Protein AF-A0A972GCU0-F1 (afdb_monomer)

Structure (mmCIF, N/CA/C/O backbone):
data_AF-A0A972GCU0-F1
#
_entry.id   AF-A0A972GCU0-F1
#
loop_
_atom_site.group_PDB
_atom_site.id
_atom_site.type_symbol
_atom_site.label_atom_id
_atom_site.label_alt_id
_atom_site.label_comp_id
_atom_site.label_asym_id
_atom_site.label_entity_id
_atom_site.label_seq_id
_atom_site.pdbx_PDB_ins_code
_atom_site.Cartn_x
_atom_site.Cartn_y
_atom_site.Cartn_z
_atom_site.occupancy
_atom_site.B_iso_or_equiv
_atom_site.auth_seq_id
_atom_site.auth_comp_id
_atom_site.auth_asym_id
_atom_site.auth_atom_id
_atom_site.pdbx_PDB_model_num
ATOM 1 N N . MET A 1 1 ? 11.903 -38.054 -26.678 1.00 65.25 1 MET A N 1
ATOM 2 C CA . MET A 1 1 ? 12.086 -36.699 -26.097 1.00 65.25 1 MET A CA 1
ATOM 3 C C . MET A 1 1 ? 11.008 -35.625 -26.418 1.00 65.25 1 MET A C 1
ATOM 5 O O . MET A 1 1 ? 11.234 -34.494 -26.007 1.00 65.25 1 MET A O 1
ATOM 9 N N . PRO A 1 2 ? 9.830 -35.880 -27.039 1.00 73.69 2 PRO A N 1
ATOM 10 C CA . PRO A 1 2 ? 8.860 -34.802 -27.336 1.00 73.69 2 PRO A CA 1
ATOM 11 C C . PRO A 1 2 ? 8.024 -34.341 -26.123 1.00 73.69 2 PRO A C 1
ATOM 13 O O . PRO A 1 2 ? 7.676 -33.168 -26.025 1.00 73.69 2 PRO A O 1
ATOM 16 N N . LEU A 1 3 ? 7.776 -35.223 -25.147 1.00 73.25 3 LEU A N 1
ATOM 17 C CA . LEU A 1 3 ? 6.952 -34.922 -23.963 1.00 73.25 3 LEU A CA 1
ATOM 18 C C . LEU A 1 3 ? 7.526 -33.803 -23.074 1.00 73.25 3 LEU A C 1
ATOM 20 O O . LEU A 1 3 ? 6.777 -33.070 -22.437 1.00 73.25 3 LEU A O 1
ATOM 24 N N . ARG A 1 4 ? 8.854 -33.624 -23.065 1.00 76.12 4 ARG A N 1
ATOM 25 C CA . ARG A 1 4 ? 9.513 -32.590 -22.253 1.00 76.12 4 ARG A CA 1
ATOM 26 C C . ARG A 1 4 ? 9.386 -31.184 -22.859 1.00 76.12 4 ARG A C 1
ATOM 28 O O . ARG A 1 4 ? 9.458 -30.219 -22.110 1.00 76.12 4 ARG A O 1
ATOM 35 N N . ARG A 1 5 ? 9.175 -31.060 -24.179 1.00 76.50 5 ARG A N 1
ATOM 36 C CA . ARG A 1 5 ? 8.924 -29.765 -24.845 1.00 76.50 5 ARG A CA 1
ATOM 37 C C . ARG A 1 5 ? 7.488 -29.292 -24.639 1.00 76.50 5 ARG A C 1
ATOM 39 O O . ARG A 1 5 ? 7.299 -28.151 -24.241 1.00 76.50 5 ARG A O 1
ATOM 46 N N . ALA A 1 6 ? 6.508 -30.182 -24.799 1.00 73.25 6 ALA A N 1
ATOM 47 C CA . ALA A 1 6 ? 5.094 -29.841 -24.618 1.00 73.25 6 ALA A CA 1
ATOM 48 C C . ALA A 1 6 ? 4.783 -29.345 -23.191 1.00 73.25 6 ALA A C 1
ATOM 50 O O . ALA A 1 6 ? 4.062 -28.369 -23.013 1.00 73.25 6 ALA A O 1
ATOM 51 N N . ALA A 1 7 ? 5.389 -29.963 -22.170 1.00 69.88 7 ALA A N 1
ATOM 52 C CA . ALA A 1 7 ? 5.249 -29.508 -20.785 1.00 69.88 7 ALA A CA 1
ATOM 53 C C . ALA A 1 7 ? 5.891 -28.126 -20.535 1.00 69.88 7 ALA A C 1
ATOM 55 O O . ALA A 1 7 ? 5.396 -27.355 -19.716 1.00 69.88 7 ALA A O 1
ATOM 56 N N . MET A 1 8 ? 6.978 -27.800 -21.244 1.00 71.62 8 MET A N 1
ATOM 57 C CA . MET A 1 8 ? 7.678 -26.520 -21.100 1.00 71.62 8 MET A CA 1
ATOM 58 C C . MET A 1 8 ? 6.914 -25.378 -21.796 1.00 71.62 8 MET A C 1
ATOM 60 O O . MET A 1 8 ? 6.766 -24.301 -21.223 1.00 71.62 8 MET A O 1
ATOM 64 N N . GLU A 1 9 ? 6.347 -25.632 -22.980 1.00 68.44 9 GLU A N 1
ATOM 65 C CA . GLU A 1 9 ? 5.496 -24.669 -23.700 1.00 68.44 9 GLU A CA 1
ATOM 66 C C . GLU A 1 9 ? 4.180 -24.387 -22.960 1.00 68.44 9 GLU A C 1
ATOM 68 O O . GLU A 1 9 ? 3.784 -23.228 -22.830 1.00 68.44 9 GLU A O 1
ATOM 73 N N . ALA A 1 10 ? 3.544 -25.418 -22.392 1.00 67.62 10 ALA A N 1
ATOM 74 C CA . ALA A 1 10 ? 2.335 -25.254 -21.582 1.00 67.62 10 ALA A CA 1
ATOM 75 C C . ALA A 1 10 ? 2.585 -24.426 -20.307 1.00 67.62 10 ALA A C 1
ATOM 77 O O . ALA A 1 10 ? 1.752 -23.600 -19.924 1.00 67.62 10 ALA A O 1
ATOM 78 N N . GLY A 1 11 ? 3.751 -24.602 -19.673 1.00 69.69 11 GLY A N 1
ATOM 79 C CA . GLY A 1 11 ? 4.160 -23.807 -18.515 1.00 69.69 11 GLY A CA 1
ATOM 80 C C . GLY A 1 11 ? 4.321 -22.322 -18.847 1.00 69.69 11 GLY A C 1
ATOM 81 O O . GLY A 1 11 ? 3.803 -21.473 -18.122 1.00 69.69 11 GLY A O 1
ATOM 82 N N . HIS A 1 12 ? 4.970 -22.005 -19.972 1.00 66.81 12 HIS A N 1
ATOM 83 C CA . HIS A 1 12 ? 5.166 -20.621 -20.411 1.00 66.81 12 HIS A CA 1
ATOM 84 C C . HIS A 1 12 ? 3.864 -19.929 -20.822 1.00 66.81 12 HIS A C 1
ATOM 86 O O . HIS A 1 12 ? 3.648 -18.770 -20.456 1.00 66.81 12 HIS A O 1
ATOM 92 N N . ALA A 1 13 ? 2.972 -20.638 -21.518 1.00 67.31 13 ALA A N 1
ATOM 93 C CA . ALA A 1 13 ? 1.664 -20.107 -21.894 1.00 67.31 13 ALA A CA 1
ATOM 94 C C . ALA A 1 13 ? 0.840 -19.704 -20.658 1.00 67.31 13 ALA A C 1
ATOM 96 O O . ALA A 1 13 ? 0.314 -18.595 -20.605 1.00 67.31 13 ALA A O 1
ATOM 97 N N . SER A 1 14 ? 0.806 -20.553 -19.625 1.00 70.19 14 SER A N 1
ATOM 98 C CA . SER A 1 14 ? 0.081 -20.273 -18.377 1.00 70.19 14 SER A CA 1
ATOM 99 C C . SER A 1 14 ? 0.635 -19.051 -17.629 1.00 70.19 14 SER A C 1
ATOM 101 O O . SER A 1 14 ? -0.124 -18.180 -17.198 1.00 70.19 14 SER A O 1
ATOM 103 N N . THR A 1 15 ? 1.965 -18.922 -17.531 1.00 73.50 15 THR A N 1
ATOM 104 C CA . THR A 1 15 ? 2.591 -17.769 -16.859 1.00 73.50 15 THR A CA 1
ATOM 105 C C . THR A 1 15 ? 2.343 -16.444 -17.574 1.00 73.50 15 THR A C 1
ATOM 107 O O . THR A 1 15 ? 2.169 -15.425 -16.907 1.00 73.50 15 THR A O 1
ATOM 110 N N . ASN A 1 16 ? 2.296 -16.446 -18.908 1.00 78.50 16 ASN A N 1
ATOM 111 C CA . ASN A 1 16 ? 2.040 -15.234 -19.687 1.00 78.50 16 ASN A CA 1
ATOM 112 C C . ASN A 1 16 ? 0.593 -14.764 -19.516 1.00 78.50 16 ASN A C 1
ATOM 114 O O . ASN A 1 16 ? 0.362 -13.595 -19.226 1.00 78.50 16 ASN A O 1
ATOM 118 N N . VAL A 1 17 ? -0.363 -15.694 -19.569 1.00 79.38 17 VAL A N 1
ATOM 119 C CA . VAL A 1 17 ? -1.788 -15.396 -19.381 1.00 79.38 17 VAL A CA 1
ATOM 120 C C . VAL A 1 17 ? -2.057 -14.797 -17.996 1.00 79.38 17 VAL A C 1
ATOM 122 O O . VAL A 1 17 ? -2.742 -13.783 -17.882 1.00 79.38 17 VAL A O 1
ATOM 125 N N . LEU A 1 18 ? -1.477 -15.368 -16.933 1.00 79.12 18 LEU A N 1
ATOM 126 C CA . LEU A 1 18 ? -1.621 -14.817 -15.581 1.00 79.12 18 LEU A CA 1
ATOM 127 C C . LEU A 1 18 ? -1.042 -13.398 -15.474 1.00 79.12 18 LEU A C 1
ATOM 129 O O . LEU A 1 18 ? -1.641 -12.534 -14.834 1.00 79.12 18 LEU A O 1
ATOM 133 N N . ARG A 1 19 ? 0.119 -13.157 -16.095 1.00 75.56 19 ARG A N 1
ATOM 134 C CA . ARG A 1 19 ? 0.782 -11.848 -16.089 1.00 75.56 19 ARG A CA 1
ATOM 135 C C . ARG A 1 19 ? -0.050 -10.794 -16.816 1.00 75.56 19 ARG A C 1
ATOM 137 O O . ARG A 1 19 ? -0.143 -9.675 -16.314 1.00 75.56 19 ARG A O 1
ATOM 144 N N . ASP A 1 20 ? -0.682 -11.170 -17.924 1.00 79.69 20 ASP A N 1
ATOM 145 C CA . ASP A 1 20 ? -1.564 -10.297 -18.699 1.00 79.69 20 ASP A CA 1
ATOM 146 C C . ASP A 1 20 ? -2.830 -9.943 -17.921 1.00 79.69 20 ASP A C 1
ATOM 148 O O . ASP A 1 20 ? -3.171 -8.768 -17.833 1.00 79.69 20 ASP A O 1
ATOM 152 N N . TYR A 1 21 ? -3.485 -10.910 -17.267 1.00 82.50 21 TYR A N 1
ATOM 153 C CA . TYR A 1 21 ? -4.644 -10.615 -16.414 1.00 82.50 21 TYR A CA 1
ATOM 154 C C . TYR A 1 21 ? -4.289 -9.707 -15.233 1.00 82.50 21 TYR A C 1
ATOM 156 O O . TYR A 1 21 ? -5.049 -8.795 -14.908 1.00 82.50 21 TYR A O 1
ATOM 164 N N . LEU A 1 22 ? -3.127 -9.919 -14.607 1.00 77.56 22 LEU A N 1
ATOM 165 C CA . LEU A 1 22 ? -2.619 -9.050 -13.542 1.00 77.56 22 LEU A CA 1
ATOM 166 C C . LEU A 1 22 ? -2.352 -7.633 -14.050 1.00 77.56 22 LEU A C 1
ATOM 168 O O . LEU A 1 22 ? -2.742 -6.669 -13.396 1.00 77.56 22 LEU A O 1
ATOM 172 N N . ALA A 1 23 ? -1.714 -7.502 -15.213 1.00 76.75 23 ALA A N 1
ATOM 173 C CA . ALA A 1 23 ? -1.472 -6.209 -15.839 1.00 76.75 23 ALA A CA 1
ATOM 174 C C . ALA A 1 23 ? -2.789 -5.502 -16.191 1.00 76.75 23 ALA A C 1
ATOM 176 O O . ALA A 1 23 ? -2.923 -4.312 -15.922 1.00 76.75 23 ALA A O 1
ATOM 177 N N . LEU A 1 24 ? -3.782 -6.233 -16.708 1.00 78.62 24 LEU A N 1
ATOM 178 C CA . LEU A 1 24 ? -5.100 -5.688 -17.035 1.00 78.62 24 LEU A CA 1
ATOM 179 C C . LEU A 1 24 ? -5.847 -5.208 -15.784 1.00 78.62 24 LEU A C 1
ATOM 181 O O . LEU A 1 24 ? -6.434 -4.129 -15.790 1.00 78.62 24 LEU A O 1
ATOM 185 N N . ALA A 1 25 ? -5.801 -5.988 -14.701 1.00 78.06 25 ALA A N 1
ATOM 186 C CA . ALA A 1 25 ? -6.416 -5.621 -13.430 1.00 78.06 25 ALA A CA 1
ATOM 187 C C . ALA A 1 25 ? -5.760 -4.372 -12.823 1.00 78.06 25 ALA A C 1
ATOM 189 O O . ALA A 1 25 ? -6.459 -3.478 -12.354 1.00 78.06 25 ALA A O 1
ATOM 190 N N . LEU A 1 26 ? -4.426 -4.286 -12.873 1.00 78.12 26 LEU A N 1
ATOM 191 C CA . LEU A 1 26 ? -3.666 -3.126 -12.399 1.00 78.12 26 LEU A CA 1
ATOM 192 C C . LEU A 1 26 ? -3.934 -1.880 -13.248 1.00 78.12 26 LEU A C 1
ATOM 194 O O . LEU A 1 26 ? -4.172 -0.809 -12.694 1.00 78.12 26 LEU A O 1
ATOM 198 N N . ALA A 1 27 ? -3.988 -2.033 -14.572 1.00 77.81 27 ALA A N 1
ATOM 199 C CA . ALA A 1 27 ? -4.341 -0.953 -15.485 1.00 77.81 27 ALA A CA 1
ATOM 200 C C . ALA A 1 27 ? -5.771 -0.447 -15.241 1.00 77.81 27 ALA A C 1
ATOM 202 O O . ALA A 1 27 ? -5.994 0.761 -15.198 1.00 77.81 27 ALA A O 1
ATOM 203 N N . GLY A 1 28 ? -6.729 -1.351 -14.998 1.00 78.69 28 GLY A N 1
ATOM 204 C CA . GLY A 1 28 ? -8.100 -0.993 -14.616 1.00 78.69 28 GLY A CA 1
ATOM 205 C C . GLY A 1 28 ? -8.188 -0.246 -13.280 1.00 78.69 28 GLY A C 1
ATOM 206 O O . GLY A 1 28 ? -9.104 0.543 -13.070 1.00 78.69 28 GLY A O 1
ATOM 207 N N . LEU A 1 29 ? -7.206 -0.446 -12.401 1.00 75.69 29 LEU A N 1
ATOM 208 C CA . LEU A 1 29 ? -7.053 0.266 -11.132 1.00 75.69 29 LEU A CA 1
ATOM 209 C C . LEU A 1 29 ? -6.316 1.611 -11.277 1.00 75.69 29 LEU A C 1
ATOM 211 O O . LEU A 1 29 ? -6.161 2.326 -10.290 1.00 75.69 29 LEU A O 1
ATOM 215 N N . GLY A 1 30 ? -5.854 1.959 -12.483 1.00 78.94 30 GLY A N 1
ATOM 216 C CA . GLY A 1 30 ? -5.066 3.166 -12.752 1.00 78.94 30 GLY A CA 1
ATOM 217 C C . GLY A 1 30 ? -3.592 3.053 -12.354 1.00 78.94 30 GLY A C 1
ATOM 218 O O . GLY A 1 30 ? -2.887 4.058 -12.315 1.00 78.94 30 GLY A O 1
ATOM 219 N N . VAL A 1 31 ? -3.107 1.849 -12.046 1.00 78.81 31 VAL A N 1
ATOM 220 C CA . VAL A 1 31 ? -1.709 1.603 -11.684 1.00 78.81 31 VAL A CA 1
ATOM 221 C C . VAL A 1 31 ? -0.895 1.426 -12.966 1.00 78.81 31 VAL A C 1
ATOM 223 O O . VAL A 1 31 ? -1.035 0.423 -13.663 1.00 78.81 31 VAL A O 1
ATOM 226 N N . SER A 1 32 ? -0.028 2.392 -13.279 1.00 79.25 32 SER A N 1
ATOM 227 C CA . SER A 1 32 ? 0.800 2.372 -14.498 1.00 79.25 32 SER A CA 1
ATOM 228 C C . SER A 1 32 ? 2.195 1.762 -14.304 1.00 79.25 32 SER A C 1
ATOM 230 O O . SER A 1 32 ? 2.987 1.725 -15.245 1.00 79.25 32 SER A O 1
ATOM 232 N N . ILE A 1 33 ? 2.530 1.326 -13.087 1.00 79.75 33 ILE A N 1
ATOM 233 C CA . ILE A 1 33 ? 3.833 0.731 -12.753 1.00 79.75 33 ILE A CA 1
ATOM 234 C C . ILE A 1 33 ? 3.870 -0.778 -13.047 1.00 79.75 33 ILE A C 1
ATOM 236 O O . ILE A 1 33 ? 2.827 -1.440 -13.035 1.00 79.75 33 ILE A O 1
ATOM 240 N N . PRO A 1 34 ? 5.064 -1.363 -13.273 1.00 82.56 34 PRO A N 1
ATOM 241 C CA . PRO A 1 34 ? 5.200 -2.794 -13.512 1.00 82.56 34 PRO A CA 1
ATOM 242 C C . PRO A 1 34 ? 4.599 -3.636 -12.380 1.00 82.56 34 PRO A C 1
ATOM 244 O O . PRO A 1 34 ? 4.820 -3.380 -11.196 1.00 82.56 34 PRO A O 1
ATOM 247 N N . SER A 1 35 ? 3.901 -4.713 -12.740 1.00 79.00 35 SER A N 1
ATOM 248 C CA . SER A 1 35 ? 3.169 -5.566 -11.791 1.00 79.00 35 SER A CA 1
ATOM 249 C C . SER A 1 35 ? 4.035 -6.141 -10.665 1.00 79.00 35 SER A C 1
ATOM 251 O O . SER A 1 35 ? 3.589 -6.244 -9.525 1.00 79.00 35 SER A O 1
ATOM 253 N N . 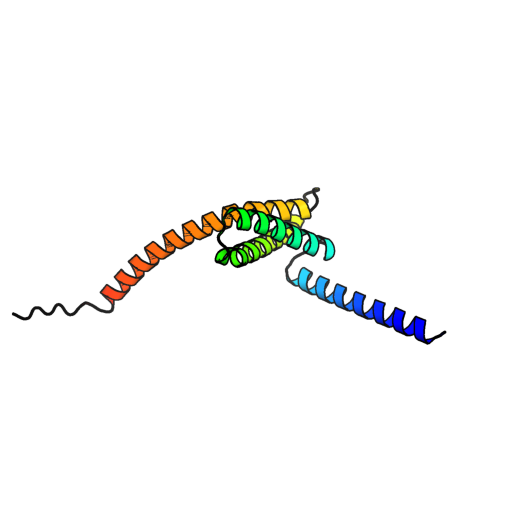HIS A 1 36 ? 5.296 -6.465 -10.950 1.00 80.31 36 HIS A N 1
ATOM 254 C CA . HIS A 1 36 ? 6.237 -6.955 -9.943 1.00 80.31 36 HIS A CA 1
ATOM 255 C C . HIS A 1 36 ? 6.677 -5.866 -8.950 1.00 80.31 36 HIS A C 1
ATOM 257 O O . HIS A 1 36 ? 6.836 -6.160 -7.766 1.00 80.31 36 HIS A O 1
ATOM 263 N N . GLU A 1 37 ? 6.828 -4.615 -9.395 1.00 79.69 37 GLU A N 1
ATOM 264 C CA . GLU A 1 37 ? 7.164 -3.490 -8.515 1.00 79.69 37 GLU A CA 1
ATOM 265 C C . GLU A 1 37 ? 5.996 -3.133 -7.602 1.00 79.69 37 GLU A C 1
ATOM 267 O O . GLU A 1 37 ? 6.199 -2.898 -6.412 1.00 79.69 37 GLU A O 1
ATOM 272 N N . TYR A 1 38 ? 4.776 -3.167 -8.141 1.00 81.94 38 TYR A N 1
ATOM 273 C CA . TYR A 1 38 ? 3.560 -2.979 -7.361 1.00 81.94 38 TYR A CA 1
ATOM 274 C C . TYR A 1 38 ? 3.434 -4.033 -6.254 1.00 81.94 38 TYR A C 1
ATOM 276 O O . TYR A 1 38 ? 3.273 -3.684 -5.086 1.00 81.94 38 TYR A O 1
ATOM 284 N N . ILE A 1 39 ? 3.565 -5.323 -6.595 1.00 83.44 39 ILE A N 1
ATOM 285 C CA . ILE A 1 39 ? 3.464 -6.416 -5.614 1.00 83.44 39 ILE A CA 1
ATOM 286 C C . ILE A 1 39 ? 4.546 -6.273 -4.538 1.00 83.44 39 ILE A C 1
ATOM 288 O O . ILE A 1 39 ? 4.244 -6.380 -3.348 1.00 83.44 39 ILE A O 1
ATOM 292 N N . ALA A 1 40 ? 5.791 -5.986 -4.931 1.00 82.81 40 ALA A N 1
ATOM 293 C CA . ALA A 1 40 ? 6.879 -5.755 -3.986 1.00 82.81 40 ALA A CA 1
ATOM 294 C C . ALA A 1 40 ? 6.587 -4.566 -3.054 1.00 82.81 40 ALA A C 1
ATOM 296 O O . ALA A 1 40 ? 6.766 -4.679 -1.843 1.00 82.81 40 ALA A O 1
ATOM 297 N N . GLY A 1 41 ? 6.085 -3.451 -3.594 1.00 80.69 41 GLY A N 1
ATOM 298 C CA . GLY A 1 41 ? 5.722 -2.264 -2.821 1.00 80.69 41 GLY A CA 1
ATOM 299 C C . GLY A 1 41 ? 4.574 -2.511 -1.840 1.00 80.69 41 GLY A C 1
ATOM 300 O O . GLY A 1 41 ? 4.655 -2.090 -0.687 1.00 80.69 41 GLY A O 1
ATOM 301 N N . VAL A 1 42 ? 3.542 -3.253 -2.248 1.00 81.81 42 VAL A N 1
ATOM 302 C CA . VAL A 1 42 ? 2.422 -3.643 -1.374 1.00 81.81 42 VAL A CA 1
ATOM 303 C C . VAL A 1 42 ? 2.895 -4.549 -0.237 1.00 81.81 42 VAL A C 1
ATOM 305 O O . VAL A 1 42 ? 2.536 -4.320 0.918 1.00 81.81 42 VAL A O 1
ATOM 308 N N . LEU A 1 43 ? 3.731 -5.550 -0.532 1.00 84.25 43 LEU A N 1
ATOM 309 C CA . LEU A 1 43 ? 4.308 -6.424 0.493 1.00 84.25 43 LEU A CA 1
ATOM 310 C C . LEU A 1 43 ? 5.192 -5.642 1.468 1.00 84.25 43 LEU A C 1
ATOM 312 O O . LEU A 1 43 ? 5.128 -5.869 2.676 1.00 84.25 43 LEU A O 1
ATOM 316 N N . LEU A 1 44 ? 5.981 -4.695 0.962 1.00 81.19 44 LEU A N 1
ATOM 317 C CA . LEU A 1 44 ? 6.838 -3.847 1.781 1.00 81.19 44 LEU A CA 1
ATOM 318 C C . LEU A 1 44 ? 6.019 -2.901 2.674 1.00 81.19 44 LEU A C 1
ATOM 320 O O . LEU A 1 44 ? 6.317 -2.762 3.861 1.00 81.19 44 LEU A O 1
ATOM 324 N N . ALA A 1 45 ? 4.941 -2.317 2.146 1.00 81.00 45 ALA A N 1
ATOM 325 C CA . ALA A 1 45 ? 3.996 -1.516 2.919 1.00 81.00 45 ALA A CA 1
ATOM 326 C C . ALA A 1 45 ? 3.314 -2.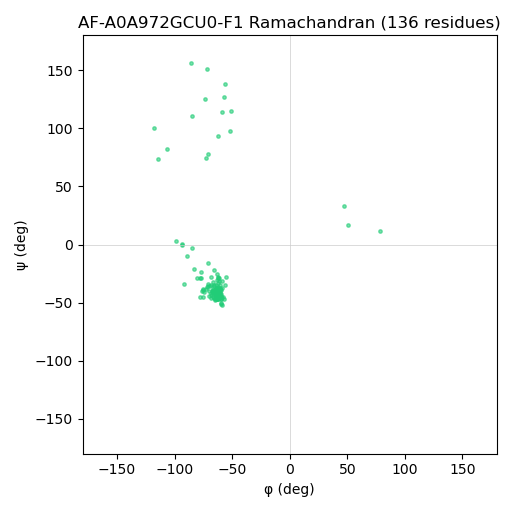349 4.017 1.00 81.00 45 ALA A C 1
ATOM 328 O O . ALA A 1 45 ? 3.242 -1.914 5.167 1.00 81.00 45 ALA A O 1
ATOM 329 N N . ALA A 1 46 ? 2.879 -3.571 3.693 1.00 78.69 46 ALA A N 1
ATOM 330 C CA . ALA A 1 46 ? 2.299 -4.506 4.654 1.00 78.69 46 ALA A CA 1
ATOM 331 C C . ALA A 1 46 ? 3.309 -4.931 5.733 1.00 78.69 46 ALA A C 1
ATOM 333 O O . ALA A 1 46 ? 2.951 -5.022 6.907 1.00 78.69 46 ALA A O 1
ATOM 334 N N . ALA A 1 47 ? 4.579 -5.134 5.372 1.00 82.94 47 ALA A N 1
ATOM 335 C CA . ALA A 1 47 ? 5.645 -5.422 6.326 1.00 82.94 47 ALA A CA 1
ATOM 336 C C . ALA A 1 47 ? 5.865 -4.247 7.294 1.00 82.94 47 ALA A C 1
ATOM 338 O O . ALA A 1 47 ? 5.883 -4.452 8.509 1.00 82.94 47 ALA A O 1
ATOM 339 N N . GLY A 1 48 ? 5.947 -3.013 6.782 1.00 78.62 48 GLY A N 1
ATOM 340 C CA . GLY A 1 48 ? 6.052 -1.805 7.608 1.00 78.62 48 GLY A CA 1
ATOM 341 C C . GLY A 1 48 ? 4.856 -1.637 8.551 1.00 78.62 48 GLY A C 1
ATOM 342 O O . GLY A 1 48 ? 5.021 -1.422 9.755 1.00 78.62 48 GLY A O 1
ATOM 343 N N . ALA A 1 49 ? 3.648 -1.839 8.027 1.00 77.12 49 ALA A N 1
ATOM 344 C CA . ALA A 1 49 ? 2.410 -1.833 8.797 1.00 77.12 49 ALA A CA 1
ATOM 345 C C . ALA A 1 49 ? 2.398 -2.917 9.888 1.00 77.12 49 ALA A C 1
ATOM 347 O O . ALA A 1 49 ? 2.014 -2.649 11.027 1.00 77.12 49 ALA A O 1
ATOM 348 N N . SER A 1 50 ? 2.879 -4.124 9.580 1.00 78.12 50 SER A N 1
ATOM 349 C CA . SER A 1 50 ? 2.961 -5.236 10.529 1.00 78.12 50 SER A CA 1
ATOM 350 C C . SER A 1 50 ? 3.966 -4.971 11.653 1.00 78.12 50 SER A C 1
ATOM 352 O O . SER A 1 50 ? 3.688 -5.309 12.805 1.00 78.12 50 SER A O 1
ATOM 354 N N . VAL A 1 51 ? 5.115 -4.352 11.359 1.00 81.38 51 VAL A N 1
ATOM 355 C CA . VAL A 1 51 ? 6.086 -3.926 12.384 1.00 81.38 51 VAL A CA 1
ATOM 356 C C . VAL A 1 51 ? 5.440 -2.910 13.327 1.00 81.38 51 VAL A C 1
ATOM 358 O O . VAL A 1 51 ? 5.523 -3.054 14.550 1.00 81.38 51 VAL A O 1
ATOM 361 N N . MET A 1 52 ? 4.719 -1.935 12.771 1.00 73.31 52 MET A N 1
ATOM 362 C CA . MET A 1 52 ? 4.039 -0.906 13.555 1.00 73.31 52 MET A CA 1
ATOM 363 C C . MET A 1 52 ? 2.895 -1.478 14.403 1.00 73.31 52 MET A C 1
ATOM 365 O O . MET A 1 52 ? 2.732 -1.116 15.569 1.00 73.31 52 MET A O 1
ATOM 369 N N . ALA A 1 53 ? 2.124 -2.413 13.849 1.00 74.06 53 ALA A N 1
ATOM 370 C CA . ALA A 1 53 ? 1.043 -3.081 14.563 1.00 74.06 53 ALA A CA 1
ATOM 371 C C . ALA A 1 53 ? 1.575 -3.960 15.709 1.00 74.06 53 ALA A C 1
ATOM 373 O O . ALA A 1 53 ? 1.013 -3.950 16.806 1.00 74.06 53 ALA A O 1
ATOM 374 N N . ARG A 1 54 ? 2.709 -4.650 15.505 1.00 75.00 54 ARG A N 1
ATOM 375 C CA . ARG A 1 54 ? 3.374 -5.450 16.547 1.00 75.00 54 ARG A CA 1
ATOM 376 C C . ARG A 1 54 ? 3.834 -4.592 17.723 1.00 75.00 54 ARG A C 1
ATOM 378 O O . ARG A 1 54 ? 3.709 -5.023 18.868 1.00 75.00 54 ARG A O 1
ATOM 385 N N . HIS A 1 55 ? 4.300 -3.371 17.460 1.00 75.38 55 HIS A N 1
ATOM 386 C CA . HIS A 1 55 ? 4.670 -2.425 18.514 1.00 75.38 55 HIS A CA 1
ATOM 387 C C . HIS A 1 55 ? 3.481 -2.056 19.419 1.00 75.38 55 HIS A C 1
ATOM 389 O O . HIS A 1 55 ? 3.661 -1.802 20.605 1.00 75.38 55 HIS A O 1
ATOM 395 N N . ARG A 1 56 ? 2.250 -2.090 18.893 1.00 66.69 56 ARG A N 1
ATOM 396 C CA . ARG A 1 56 ? 1.039 -1.677 19.619 1.00 66.69 56 ARG A CA 1
ATOM 397 C C . ARG A 1 56 ? 0.287 -2.804 20.333 1.00 66.69 56 ARG A C 1
ATOM 399 O O . ARG A 1 56 ? -0.718 -2.517 20.969 1.00 66.69 56 ARG A O 1
ATOM 406 N N . ARG A 1 57 ? 0.761 -4.058 20.258 1.00 65.19 57 ARG A N 1
ATOM 407 C CA . ARG A 1 57 ? 0.191 -5.257 20.926 1.00 65.19 57 ARG A CA 1
ATOM 408 C C . ARG A 1 57 ? -1.317 -5.497 20.724 1.00 65.19 57 ARG A C 1
ATOM 410 O O . ARG A 1 57 ? -1.906 -6.299 21.441 1.00 65.19 57 ARG A O 1
ATOM 417 N N . ASP A 1 58 ? -1.938 -4.868 19.731 1.00 65.62 58 ASP A N 1
ATOM 418 C CA . ASP A 1 58 ? -3.390 -4.906 19.546 1.00 65.62 58 ASP A CA 1
ATOM 419 C C . ASP A 1 58 ? -3.747 -5.811 18.354 1.00 65.62 58 ASP A C 1
ATOM 421 O O . ASP A 1 58 ? -3.921 -5.365 17.218 1.00 65.62 58 ASP A O 1
ATOM 425 N N . GLY A 1 59 ? -3.788 -7.126 18.606 1.00 66.00 59 GLY A N 1
ATOM 426 C CA . GLY A 1 59 ? -3.902 -8.163 17.569 1.00 66.00 59 GLY A CA 1
ATOM 427 C C . GLY A 1 59 ? -5.157 -8.052 16.694 1.00 66.00 59 GLY A C 1
ATOM 428 O O . GLY A 1 59 ? -5.107 -8.353 15.503 1.00 66.00 59 GLY A O 1
ATOM 429 N N . ARG A 1 60 ? -6.268 -7.544 17.247 1.00 72.19 60 ARG A N 1
ATOM 430 C CA . ARG A 1 60 ? -7.518 -7.330 16.495 1.00 72.19 60 ARG A CA 1
ATOM 431 C C . ARG A 1 60 ? -7.405 -6.220 15.448 1.00 72.19 60 ARG A C 1
ATOM 433 O O . ARG A 1 60 ? -8.097 -6.274 14.438 1.00 72.19 60 ARG A O 1
ATOM 440 N N . LYS A 1 61 ? -6.530 -5.234 15.659 1.00 72.19 61 LYS A N 1
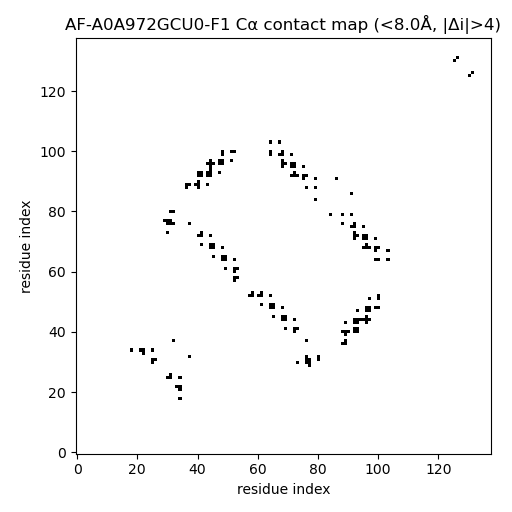ATOM 441 C CA . LYS A 1 61 ? -6.373 -4.087 14.750 1.00 72.19 61 LYS A CA 1
ATOM 442 C C . LYS A 1 61 ? -5.356 -4.336 13.640 1.00 72.19 61 LYS A C 1
ATOM 444 O O . LYS A 1 61 ? -5.301 -3.550 12.701 1.00 72.19 61 LYS A O 1
ATOM 449 N N . VAL A 1 62 ? -4.588 -5.427 13.709 1.00 77.31 62 VAL A N 1
ATOM 450 C CA . VAL A 1 62 ? -3.543 -5.755 12.723 1.00 77.31 62 VAL A CA 1
ATOM 451 C C . VAL A 1 62 ? -4.120 -5.832 11.312 1.00 77.31 62 VAL A C 1
ATOM 453 O O . VAL A 1 62 ? -3.583 -5.199 10.411 1.00 77.31 62 VAL A O 1
ATOM 456 N N . TRP A 1 63 ? -5.243 -6.531 11.126 1.00 77.19 63 TRP A N 1
ATOM 457 C CA . TRP A 1 63 ? -5.879 -6.678 9.813 1.00 77.19 63 TRP A CA 1
ATOM 458 C C . TRP A 1 63 ? -6.418 -5.360 9.256 1.00 77.19 63 TRP A C 1
ATOM 460 O O . TRP A 1 63 ? -6.245 -5.085 8.072 1.00 77.19 63 TRP A O 1
ATOM 470 N N . ALA A 1 64 ? -7.009 -4.517 10.109 1.00 77.69 64 ALA A N 1
ATOM 471 C CA . ALA A 1 64 ? -7.474 -3.193 9.706 1.00 77.69 64 ALA A CA 1
ATOM 472 C C . ALA A 1 64 ? -6.300 -2.294 9.284 1.00 77.69 64 ALA A C 1
ATOM 474 O O . ALA A 1 64 ? -6.360 -1.645 8.245 1.00 77.69 64 ALA A O 1
ATOM 475 N N . ILE A 1 65 ? -5.203 -2.309 10.050 1.00 75.88 65 ILE A N 1
ATOM 476 C CA . ILE A 1 65 ? -3.984 -1.553 9.734 1.00 75.88 65 ILE A CA 1
ATOM 477 C C . ILE A 1 65 ? -3.365 -2.053 8.424 1.00 75.88 65 ILE A C 1
ATOM 479 O O . ILE A 1 65 ? -2.976 -1.237 7.592 1.00 75.88 65 ILE A O 1
ATOM 483 N N . LEU A 1 66 ? -3.315 -3.372 8.207 1.00 80.38 66 LEU A N 1
ATOM 484 C CA . LEU A 1 66 ? -2.810 -3.951 6.961 1.00 80.38 66 LEU A CA 1
ATOM 485 C C . LEU A 1 66 ? -3.663 -3.525 5.760 1.00 80.38 66 LEU A C 1
ATOM 487 O O . LEU A 1 66 ? -3.117 -3.090 4.753 1.00 80.38 66 LEU A O 1
ATOM 491 N N . GLY A 1 67 ? -4.993 -3.606 5.875 1.00 79.44 67 GLY A N 1
ATOM 492 C CA . GLY A 1 67 ? -5.912 -3.210 4.807 1.00 79.44 67 GLY A CA 1
ATOM 493 C C . GLY A 1 67 ? -5.772 -1.733 4.436 1.00 79.44 67 GLY A C 1
ATOM 494 O O . GLY A 1 67 ? -5.655 -1.397 3.258 1.00 79.44 67 GLY A O 1
ATOM 495 N N . VAL A 1 68 ? -5.691 -0.854 5.440 1.00 78.50 68 VAL A N 1
ATOM 496 C CA . VAL A 1 68 ? -5.450 0.582 5.237 1.00 78.50 68 VAL A CA 1
ATOM 497 C C . VAL A 1 68 ? -4.085 0.820 4.586 1.00 78.50 68 VAL A C 1
ATOM 499 O O . VAL A 1 68 ? -3.990 1.601 3.642 1.00 78.50 68 VAL A O 1
ATOM 502 N N . ALA A 1 69 ? -3.036 0.120 5.023 1.00 79.44 69 ALA A N 1
ATOM 503 C CA . ALA A 1 69 ? -1.706 0.248 4.436 1.00 79.44 69 ALA A CA 1
ATOM 504 C C . ALA A 1 69 ? -1.679 -0.165 2.957 1.00 79.44 69 ALA A C 1
ATOM 506 O O . ALA A 1 69 ? -1.120 0.560 2.138 1.00 79.44 69 ALA A O 1
ATOM 507 N N . VAL A 1 70 ? -2.321 -1.282 2.596 1.00 81.69 70 VAL A N 1
ATOM 508 C CA . VAL A 1 70 ? -2.439 -1.734 1.199 1.00 81.69 70 VAL A CA 1
ATOM 509 C C . VAL A 1 70 ? -3.207 -0.713 0.360 1.00 81.69 70 VAL A C 1
ATOM 511 O O . VAL A 1 70 ? -2.770 -0.363 -0.736 1.00 81.69 70 VAL A O 1
ATOM 514 N N . PHE A 1 71 ? -4.315 -0.184 0.881 1.00 82.75 71 PHE A N 1
ATOM 515 C CA . PHE A 1 71 ? -5.107 0.837 0.197 1.00 82.75 71 PHE A CA 1
ATOM 516 C C . PHE A 1 71 ? -4.288 2.105 -0.090 1.00 82.75 71 PHE A C 1
ATOM 518 O O . PHE A 1 71 ? -4.212 2.556 -1.233 1.00 82.75 71 PHE A O 1
ATOM 525 N N . PHE A 1 72 ? -3.599 2.645 0.917 1.00 79.56 72 PHE A N 1
ATOM 526 C CA . PHE A 1 72 ? -2.767 3.837 0.745 1.00 79.56 72 PHE A CA 1
ATOM 527 C C . PHE A 1 72 ? -1.530 3.590 -0.123 1.00 79.56 72 PHE A C 1
ATOM 529 O O . PHE A 1 72 ? -1.135 4.472 -0.889 1.00 79.56 72 PHE A O 1
ATOM 536 N N . ALA A 1 73 ? -0.929 2.402 -0.047 1.00 80.19 73 ALA A N 1
ATOM 537 C CA . ALA A 1 73 ? 0.146 2.011 -0.950 1.00 80.19 73 ALA A CA 1
ATOM 538 C C . ALA A 1 73 ? -0.348 2.009 -2.405 1.00 80.19 73 ALA A C 1
ATOM 540 O O . ALA A 1 73 ? 0.318 2.559 -3.276 1.00 80.19 73 ALA A O 1
ATOM 541 N N . THR A 1 74 ? -1.554 1.493 -2.651 1.00 80.56 74 THR A N 1
ATOM 542 C CA . THR A 1 74 ? -2.188 1.492 -3.978 1.00 80.56 74 THR A CA 1
ATOM 543 C C . THR A 1 74 ? -2.437 2.912 -4.490 1.00 80.56 74 THR A C 1
ATOM 545 O O . THR A 1 74 ? -2.048 3.233 -5.609 1.00 80.56 74 THR A O 1
ATOM 548 N N . LEU A 1 75 ? -2.991 3.799 -3.655 1.00 81.12 75 LEU A N 1
ATOM 549 C CA . LEU A 1 75 ? -3.153 5.216 -4.008 1.00 81.12 75 LEU A CA 1
ATOM 550 C C . LEU A 1 75 ? -1.814 5.898 -4.294 1.00 81.12 75 LEU A C 1
ATOM 552 O O . LEU A 1 75 ? -1.718 6.705 -5.213 1.00 81.12 75 LEU A O 1
ATOM 556 N N . THR A 1 76 ? -0.774 5.553 -3.533 1.00 80.62 76 THR A N 1
ATOM 557 C CA . THR A 1 76 ? 0.577 6.067 -3.769 1.00 80.62 76 THR A CA 1
ATOM 558 C C . THR A 1 76 ? 1.099 5.601 -5.118 1.00 80.62 76 THR A C 1
ATOM 560 O O . THR A 1 76 ? 1.627 6.424 -5.847 1.00 80.62 76 THR A O 1
ATOM 563 N N . ALA A 1 77 ? 0.912 4.333 -5.493 1.00 79.06 77 ALA A N 1
ATOM 564 C CA . ALA A 1 77 ? 1.321 3.830 -6.806 1.00 79.06 77 ALA A CA 1
ATOM 565 C C . ALA A 1 77 ? 0.633 4.561 -7.968 1.00 79.06 77 ALA A C 1
ATOM 567 O O . ALA A 1 77 ? 1.289 4.852 -8.963 1.00 79.06 77 ALA A O 1
ATOM 568 N N . ILE A 1 78 ? -0.656 4.885 -7.827 1.00 81.56 78 ILE A N 1
ATOM 569 C CA . ILE A 1 78 ? -1.410 5.666 -8.821 1.00 81.56 78 ILE A CA 1
ATOM 570 C C . ILE A 1 78 ? -0.902 7.113 -8.870 1.00 81.56 78 ILE A C 1
ATOM 572 O O . ILE A 1 78 ? -0.718 7.684 -9.938 1.00 81.56 78 ILE A O 1
ATOM 576 N N . ALA A 1 79 ? -0.663 7.723 -7.709 1.00 79.94 79 ALA A N 1
ATOM 577 C CA . ALA A 1 79 ? -0.201 9.102 -7.628 1.00 79.94 79 ALA A CA 1
ATOM 578 C C . ALA A 1 79 ? 1.252 9.258 -8.105 1.00 79.94 79 ALA A C 1
ATOM 580 O O . ALA A 1 79 ? 1.599 10.275 -8.697 1.00 79.94 79 ALA A O 1
ATOM 581 N N . TRP A 1 80 ? 2.106 8.257 -7.877 1.00 77.94 80 TRP A N 1
ATOM 582 C CA . TRP A 1 80 ? 3.542 8.329 -8.156 1.00 77.94 80 TRP A CA 1
ATOM 583 C C . TRP A 1 80 ? 3.841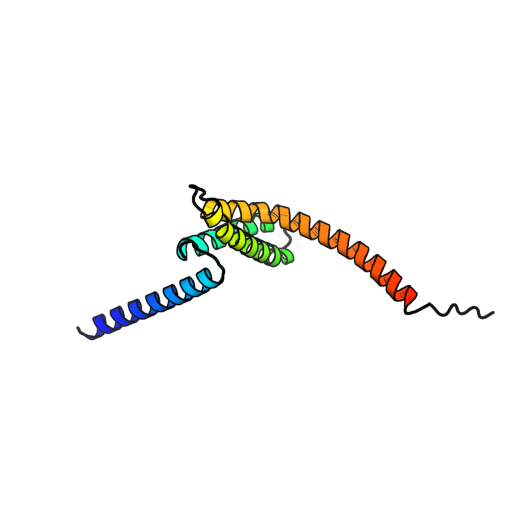 8.587 -9.631 1.00 77.94 80 TRP A C 1
ATOM 585 O O . TRP A 1 80 ? 4.732 9.373 -9.946 1.00 77.94 80 TRP A O 1
ATOM 595 N N . SER A 1 81 ? 3.061 7.987 -10.535 1.00 72.19 81 SER A N 1
ATOM 596 C CA . SER A 1 81 ? 3.198 8.213 -11.976 1.00 72.19 81 SER A CA 1
ATOM 597 C C . SER A 1 81 ? 2.856 9.642 -12.400 1.00 72.19 81 SER A C 1
ATOM 599 O O . SER A 1 81 ? 3.323 10.079 -13.444 1.00 72.19 81 SER A O 1
ATOM 601 N N . ALA A 1 82 ? 2.076 10.382 -11.606 1.00 78.88 82 ALA A N 1
ATOM 602 C CA . ALA A 1 82 ? 1.716 11.768 -11.899 1.00 78.88 82 ALA A CA 1
ATOM 603 C C . ALA A 1 82 ? 2.789 12.782 -11.467 1.00 78.88 82 ALA A C 1
ATOM 605 O O . ALA A 1 82 ? 2.803 13.900 -11.972 1.00 78.88 82 ALA A O 1
ATOM 606 N N . PHE A 1 83 ? 3.677 12.417 -10.536 1.00 77.69 83 PHE A N 1
ATOM 607 C CA . PHE A 1 83 ? 4.663 13.338 -9.959 1.00 77.69 83 PHE A CA 1
ATOM 608 C C . PHE A 1 83 ? 6.069 13.228 -10.575 1.00 77.69 83 PHE A C 1
ATOM 610 O O . PHE A 1 83 ? 6.974 13.908 -10.100 1.00 77.69 83 PHE A O 1
ATOM 617 N N . GLU A 1 84 ?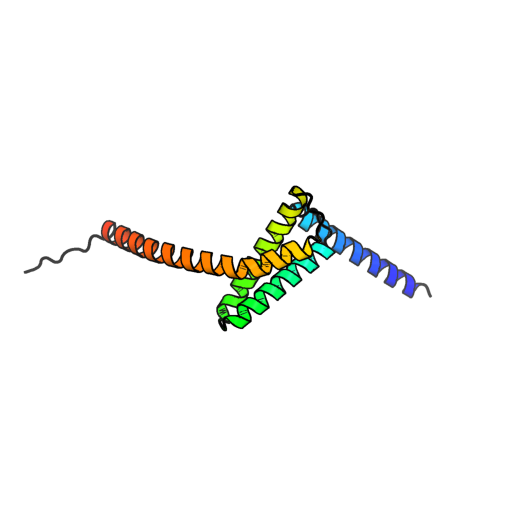 6.267 12.377 -11.592 1.00 76.19 84 GLU A N 1
ATOM 618 C CA . GLU A 1 84 ? 7.562 12.154 -12.274 1.00 76.19 84 GLU A CA 1
ATOM 619 C C . GLU A 1 84 ? 8.756 11.959 -11.309 1.00 76.19 84 GLU A C 1
ATOM 621 O O . GLU A 1 84 ? 9.892 12.357 -11.574 1.00 76.19 84 GLU A O 1
ATOM 626 N N . ILE A 1 85 ? 8.515 11.343 -10.148 1.00 75.81 85 ILE A N 1
ATOM 627 C CA . ILE A 1 85 ? 9.534 11.206 -9.105 1.00 75.81 85 ILE A CA 1
ATOM 628 C C . ILE A 1 85 ? 10.565 10.150 -9.524 1.00 75.81 85 ILE A C 1
ATOM 630 O O . ILE A 1 85 ? 10.225 8.993 -9.760 1.00 75.81 85 ILE A O 1
ATOM 634 N N . THR A 1 86 ? 11.848 10.526 -9.541 1.00 79.69 86 THR A N 1
ATOM 635 C CA . THR A 1 86 ? 12.970 9.656 -9.956 1.00 79.69 86 THR A CA 1
ATOM 636 C C . THR A 1 86 ? 13.295 8.536 -8.957 1.00 79.69 86 THR A C 1
ATOM 638 O O . THR A 1 86 ? 14.004 7.587 -9.284 1.00 79.69 86 THR A O 1
ATOM 641 N N . PHE A 1 87 ? 12.804 8.629 -7.720 1.00 78.50 87 PHE A N 1
ATOM 642 C CA . PHE A 1 87 ? 13.027 7.600 -6.706 1.00 78.50 87 PHE A CA 1
ATOM 643 C C . PHE A 1 87 ? 12.219 6.321 -6.986 1.00 78.50 87 PHE A C 1
ATOM 645 O O . PHE A 1 87 ? 11.107 6.400 -7.516 1.00 78.50 87 PHE A O 1
ATOM 652 N N . PRO A 1 88 ? 12.719 5.142 -6.558 1.00 81.19 88 PRO A N 1
ATOM 653 C CA . PRO A 1 88 ? 11.979 3.891 -6.676 1.00 81.19 88 PRO A CA 1
ATOM 654 C C . PRO A 1 88 ? 10.621 3.979 -5.968 1.00 81.19 88 PRO A C 1
ATOM 656 O O . PRO A 1 88 ? 10.559 4.269 -4.769 1.00 81.19 88 PRO A O 1
ATOM 659 N N . VAL A 1 89 ? 9.538 3.656 -6.684 1.00 77.19 89 VAL A N 1
ATOM 660 C CA . VAL A 1 89 ? 8.153 3.713 -6.167 1.00 77.19 89 VAL A CA 1
ATOM 661 C C . VAL A 1 89 ? 7.957 2.883 -4.895 1.00 77.19 89 VAL A C 1
ATOM 663 O O . VAL A 1 89 ? 7.161 3.223 -4.023 1.00 77.19 89 VAL A O 1
ATOM 666 N N . GLN A 1 90 ? 8.756 1.828 -4.738 1.00 78.38 90 GLN A N 1
ATOM 667 C CA . GLN A 1 90 ? 8.767 0.942 -3.575 1.00 78.38 90 GLN A CA 1
ATOM 668 C C . GLN A 1 90 ? 9.118 1.685 -2.280 1.00 78.38 90 GLN A C 1
ATOM 670 O O . GLN A 1 90 ? 8.529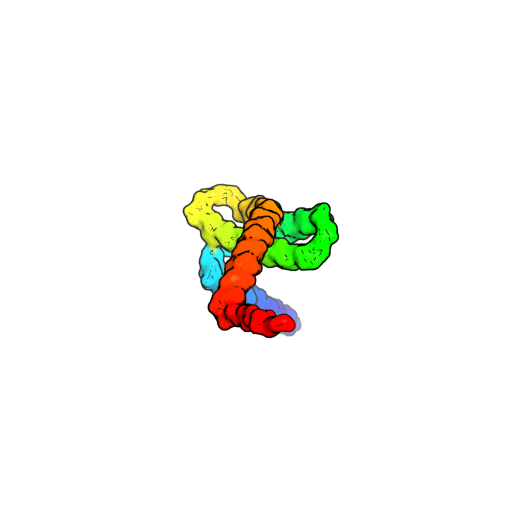 1.399 -1.240 1.00 78.38 90 GLN A O 1
ATOM 675 N N . ILE A 1 91 ? 10.033 2.662 -2.334 1.00 77.12 91 ILE A N 1
ATOM 676 C CA . ILE A 1 91 ? 10.393 3.487 -1.171 1.00 77.12 91 ILE A CA 1
ATOM 677 C C . ILE A 1 91 ? 9.218 4.393 -0.801 1.00 77.12 91 ILE A C 1
ATOM 679 O O . ILE A 1 91 ? 8.887 4.509 0.378 1.00 77.12 91 ILE A O 1
ATOM 683 N N . GLY A 1 92 ? 8.546 4.971 -1.802 1.00 76.62 92 GLY A N 1
ATOM 684 C CA . GLY A 1 92 ? 7.323 5.749 -1.612 1.00 76.62 92 GLY A CA 1
ATOM 685 C C . GLY A 1 92 ? 6.225 4.921 -0.948 1.00 76.62 92 GLY A C 1
ATOM 686 O O . GLY A 1 92 ? 5.727 5.294 0.107 1.00 76.62 92 GLY A O 1
ATOM 687 N N . MET A 1 93 ? 5.914 3.743 -1.494 1.00 77.12 93 MET A N 1
ATOM 688 C CA . MET A 1 93 ? 4.902 2.837 -0.935 1.00 77.12 93 MET A CA 1
ATOM 689 C C . MET A 1 93 ? 5.262 2.351 0.476 1.00 77.12 93 MET A C 1
ATOM 691 O O . MET A 1 93 ? 4.381 2.259 1.328 1.00 77.12 93 MET A O 1
ATOM 695 N N . ALA A 1 94 ? 6.541 2.087 0.759 1.00 74.31 94 ALA A N 1
ATOM 696 C CA . ALA A 1 94 ? 7.006 1.726 2.097 1.00 74.31 94 ALA A CA 1
ATOM 697 C C . ALA A 1 94 ? 6.846 2.878 3.096 1.00 74.31 94 ALA A C 1
ATOM 699 O O . ALA A 1 94 ? 6.339 2.671 4.200 1.00 74.31 94 ALA A O 1
ATOM 700 N N . ALA A 1 95 ? 7.241 4.092 2.701 1.00 75.06 95 ALA A N 1
ATOM 701 C CA . ALA A 1 95 ? 7.083 5.295 3.508 1.00 75.06 95 ALA A CA 1
ATOM 702 C C . ALA A 1 95 ? 5.601 5.565 3.788 1.00 75.06 95 ALA A C 1
ATOM 704 O O . ALA A 1 95 ? 5.233 5.799 4.939 1.00 75.06 95 ALA A O 1
ATOM 705 N N . THR A 1 96 ? 4.739 5.425 2.777 1.00 74.75 96 THR A N 1
ATOM 706 C CA . THR A 1 96 ? 3.288 5.493 2.950 1.00 74.75 96 THR A CA 1
ATOM 707 C C . THR A 1 96 ? 2.788 4.385 3.875 1.00 74.75 96 THR A C 1
ATOM 709 O O . THR A 1 96 ? 1.969 4.656 4.744 1.00 74.75 96 THR A O 1
ATOM 712 N N . GLY A 1 97 ? 3.297 3.156 3.766 1.00 66.88 97 GLY A N 1
ATOM 713 C CA . GLY A 1 97 ? 2.961 2.050 4.666 1.00 66.88 97 GLY A CA 1
ATOM 714 C C . GLY A 1 97 ? 3.276 2.366 6.130 1.00 66.88 97 GLY A C 1
ATOM 715 O O . GLY A 1 97 ? 2.431 2.179 7.005 1.00 66.88 97 GLY A O 1
ATOM 716 N N . VAL A 1 98 ? 4.448 2.933 6.412 1.00 70.69 98 VAL A N 1
ATOM 717 C CA . VAL A 1 98 ? 4.825 3.362 7.769 1.00 70.69 98 VAL A CA 1
ATOM 718 C C . VAL A 1 98 ? 3.983 4.559 8.230 1.00 70.69 98 VAL A C 1
ATOM 720 O O . VAL A 1 98 ? 3.433 4.543 9.334 1.00 70.69 98 VAL A O 1
ATOM 723 N N . ALA A 1 99 ? 3.809 5.568 7.373 1.00 72.00 99 ALA A N 1
ATOM 724 C CA . ALA A 1 99 ? 2.994 6.749 7.653 1.00 72.00 99 ALA A CA 1
ATOM 725 C C . ALA A 1 99 ? 1.508 6.403 7.854 1.00 72.00 99 ALA A C 1
ATOM 727 O O . ALA A 1 99 ? 0.829 7.027 8.672 1.00 72.00 99 ALA A O 1
ATOM 728 N N . SER A 1 100 ? 1.013 5.355 7.189 1.00 64.44 100 SER A N 1
ATOM 729 C CA . SER A 1 100 ? -0.358 4.862 7.331 1.00 64.44 100 SER A CA 1
ATOM 730 C C . SER A 1 100 ? -0.644 4.385 8.749 1.00 64.44 100 SER A C 1
ATOM 732 O O . SER A 1 100 ? -1.765 4.528 9.216 1.00 64.44 100 SER A O 1
ATOM 734 N N . GLY A 1 101 ? 0.365 3.912 9.489 1.00 64.25 101 GLY A N 1
ATOM 735 C CA . GLY A 1 101 ? 0.216 3.602 10.908 1.00 64.25 101 GLY A CA 1
ATOM 736 C C . GLY A 1 101 ? -0.106 4.846 11.742 1.00 64.25 101 GLY A C 1
ATOM 737 O O . GLY A 1 101 ? -0.879 4.769 12.696 1.00 64.25 101 GLY A O 1
ATOM 738 N N . TRP A 1 102 ? 0.436 6.009 11.380 1.00 67.62 102 TRP A N 1
ATOM 739 C CA . TRP A 1 102 ? 0.130 7.282 12.039 1.00 67.62 102 TRP A CA 1
ATOM 740 C C . TRP A 1 102 ? -1.249 7.805 11.617 1.00 67.62 102 TRP A C 1
ATOM 742 O O . TRP A 1 102 ? -2.078 8.130 12.468 1.00 67.62 102 TRP A O 1
ATOM 752 N N . ILE A 1 103 ? -1.539 7.763 10.314 1.00 66.12 103 ILE A N 1
ATOM 753 C CA . ILE A 1 103 ? -2.831 8.159 9.734 1.00 66.12 103 ILE A CA 1
ATOM 754 C C . ILE A 1 103 ? -3.973 7.275 10.245 1.00 66.12 103 ILE A C 1
ATOM 756 O O . ILE A 1 103 ? -5.019 7.793 10.608 1.00 66.12 103 ILE A O 1
ATOM 760 N N . ALA A 1 104 ? -3.789 5.962 10.363 1.00 64.31 104 ALA A N 1
ATOM 761 C CA . ALA A 1 104 ? -4.804 5.048 10.884 1.00 64.31 104 ALA A CA 1
ATOM 762 C C . ALA A 1 104 ? -5.165 5.371 12.340 1.00 64.31 104 ALA A C 1
ATOM 764 O O . ALA A 1 104 ? -6.321 5.239 12.728 1.00 64.31 104 ALA A O 1
ATOM 765 N N . ASN A 1 105 ? -4.208 5.847 13.143 1.00 66.62 105 ASN A N 1
ATOM 766 C CA . ASN A 1 105 ? -4.506 6.332 14.490 1.00 66.62 105 ASN A CA 1
ATOM 767 C C . ASN A 1 105 ? -5.221 7.673 14.481 1.00 66.62 105 ASN A C 1
ATOM 769 O O . ASN A 1 105 ? -6.126 7.868 15.286 1.00 66.62 105 ASN A O 1
ATOM 773 N N . PHE A 1 106 ? -4.839 8.572 13.577 1.00 69.19 106 PHE A N 1
ATOM 774 C CA . PHE A 1 106 ? -5.549 9.827 13.386 1.00 69.19 106 PHE A CA 1
ATOM 775 C C . PHE A 1 106 ? -7.007 9.573 12.982 1.00 69.19 106 PHE A C 1
ATOM 777 O O . PHE A 1 106 ? -7.917 10.108 13.605 1.00 69.19 106 PHE A O 1
ATOM 784 N N . ILE A 1 107 ? -7.237 8.677 12.020 1.00 69.56 107 ILE A N 1
ATOM 785 C CA . ILE A 1 107 ? -8.567 8.259 11.572 1.00 69.56 107 ILE A CA 1
ATOM 786 C C . ILE A 1 107 ? -9.318 7.550 12.696 1.00 69.56 107 ILE A C 1
ATOM 788 O O . ILE A 1 107 ? -10.475 7.867 12.916 1.00 69.56 107 ILE A O 1
ATOM 792 N N . ALA A 1 108 ? -8.693 6.642 13.449 1.00 67.25 108 ALA A N 1
ATOM 793 C CA . ALA A 1 108 ? -9.356 5.984 14.576 1.00 67.25 108 ALA A CA 1
ATOM 794 C C . ALA A 1 108 ? -9.755 6.983 15.677 1.00 67.25 108 ALA A C 1
ATOM 796 O O . ALA A 1 108 ? -10.851 6.893 16.221 1.00 67.25 108 ALA A O 1
ATOM 797 N N . GLN A 1 109 ? -8.906 7.968 15.987 1.00 72.88 109 GLN A N 1
ATOM 798 C CA . GLN A 1 109 ? -9.244 9.041 16.929 1.00 72.88 109 GLN A CA 1
ATOM 799 C C . GLN A 1 109 ? -10.348 9.949 16.388 1.00 72.88 109 GLN A C 1
ATOM 801 O O . GLN A 1 109 ? -11.234 10.353 17.138 1.00 72.88 109 GLN A O 1
ATOM 806 N N . PHE A 1 110 ? -10.302 10.260 15.094 1.00 71.62 110 PHE A N 1
ATOM 807 C CA . PHE A 1 110 ? -11.318 11.054 14.423 1.00 71.62 110 PHE A CA 1
ATOM 808 C C . PHE A 1 110 ? -12.662 10.324 14.409 1.00 71.62 110 PHE A C 1
ATOM 810 O O . PHE A 1 110 ? -13.656 10.894 14.833 1.00 71.62 110 PHE A O 1
ATOM 817 N N . LEU A 1 111 ? -12.683 9.047 14.027 1.00 70.12 111 LEU A N 1
ATOM 818 C CA . LEU A 1 111 ? -13.868 8.193 14.043 1.00 70.12 111 LEU A CA 1
ATOM 819 C C . LEU A 1 111 ? -14.421 8.019 15.453 1.00 70.12 111 LEU A C 1
ATOM 821 O O . LEU A 1 111 ? -15.624 8.118 15.612 1.00 70.12 111 LEU A O 1
ATOM 825 N N . ASN A 1 112 ? -13.585 7.849 16.480 1.00 71.50 112 ASN A N 1
ATOM 826 C CA . ASN A 1 112 ? -14.070 7.809 17.863 1.00 71.50 112 ASN A CA 1
ATOM 827 C C . ASN A 1 112 ? -14.699 9.147 18.288 1.00 71.50 112 ASN A C 1
ATOM 829 O O . ASN A 1 112 ? -15.725 9.150 18.958 1.00 71.50 112 ASN A O 1
ATOM 833 N N . ARG A 1 113 ? -14.129 10.287 17.869 1.00 70.69 113 ARG A N 1
ATOM 834 C CA . ARG A 1 113 ? -14.709 11.623 18.115 1.00 70.69 113 ARG A CA 1
ATOM 835 C C . ARG A 1 113 ? -15.992 11.880 17.337 1.00 70.69 113 ARG A C 1
ATOM 837 O O . ARG A 1 113 ? -16.860 12.607 17.807 1.00 70.69 113 ARG A O 1
ATOM 844 N N . VAL A 1 114 ? -16.080 11.357 16.121 1.00 71.25 114 VAL A N 1
ATOM 845 C CA . VAL A 1 114 ? -17.277 11.470 15.290 1.00 71.25 114 VAL A CA 1
ATOM 846 C C . VAL A 1 114 ? -18.354 10.532 15.814 1.00 71.25 114 VAL A C 1
ATOM 848 O O . VAL A 1 114 ? -19.488 10.967 15.918 1.00 71.25 114 VAL A O 1
ATOM 851 N N . SER A 1 115 ? -18.004 9.311 16.222 1.00 64.50 115 SER A N 1
ATOM 852 C CA . SER A 1 115 ? -18.911 8.345 16.847 1.00 64.50 115 SER A CA 1
ATOM 853 C C . SER A 1 115 ? -19.498 8.901 18.131 1.00 64.50 115 SER A C 1
ATOM 855 O O . SER A 1 115 ? -20.707 8.885 18.268 1.00 64.50 115 SER A O 1
ATOM 857 N N . SER A 1 116 ? -18.686 9.492 19.017 1.00 69.06 116 SER A N 1
ATOM 858 C CA . SER A 1 116 ? -19.221 10.084 20.249 1.00 69.06 116 SER A CA 1
ATOM 859 C C . SER A 1 116 ? -20.221 11.207 19.959 1.00 69.06 116 SER A C 1
ATOM 861 O O . SER A 1 116 ? -21.198 11.364 20.672 1.00 69.06 116 SER A O 1
ATOM 863 N N . ARG A 1 117 ? -20.005 11.977 18.884 1.00 72.19 117 ARG A N 1
ATOM 864 C CA . ARG A 1 117 ? -20.971 12.992 18.437 1.00 72.19 117 ARG A CA 1
ATOM 865 C C . ARG A 1 117 ? -22.165 12.399 17.694 1.00 72.19 117 ARG A C 1
ATOM 867 O O . ARG A 1 117 ? -23.222 13.013 17.684 1.00 72.19 117 ARG A O 1
ATOM 874 N N . ALA A 1 118 ? -21.988 11.270 17.019 1.00 62.09 118 ALA A N 1
ATOM 875 C CA . ALA A 1 118 ? -23.058 10.567 16.331 1.00 62.09 118 ALA A CA 1
ATOM 876 C C . ALA A 1 118 ? -24.002 9.914 17.340 1.00 62.09 118 ALA A C 1
ATOM 878 O O . ALA A 1 118 ? -25.199 9.978 17.114 1.00 62.09 118 ALA A O 1
ATOM 879 N N . ASP A 1 119 ? -23.481 9.391 18.452 1.00 73.94 119 ASP A N 1
ATOM 880 C CA . ASP A 1 119 ? -24.275 8.894 19.578 1.00 73.94 119 ASP A CA 1
ATOM 881 C C . ASP A 1 119 ? -25.067 10.047 20.215 1.00 73.94 119 ASP A C 1
ATOM 883 O O . ASP A 1 119 ? -26.283 9.952 20.313 1.00 73.94 119 ASP A O 1
ATOM 887 N N . ASP A 1 120 ? -24.436 11.203 20.477 1.00 77.56 120 ASP A N 1
ATOM 888 C CA . ASP A 1 120 ? -25.148 12.397 20.972 1.00 77.56 120 ASP A CA 1
ATOM 889 C C . ASP A 1 120 ? -26.256 12.874 20.010 1.00 77.56 120 ASP A C 1
ATOM 891 O O . ASP A 1 120 ? -27.304 13.356 20.437 1.00 77.56 120 ASP A O 1
ATOM 895 N N . ILE A 1 121 ? -26.030 12.798 18.693 1.00 70.75 121 ILE A N 1
ATOM 896 C CA . ILE A 1 121 ? -27.031 13.173 17.681 1.00 70.75 121 ILE A CA 1
ATOM 897 C C . ILE A 1 121 ? -28.115 12.099 17.572 1.00 70.75 121 ILE A C 1
ATOM 899 O O . ILE A 1 121 ? -29.280 12.445 17.395 1.00 70.75 121 ILE A O 1
ATOM 903 N N . ALA A 1 122 ? -27.753 10.821 17.668 1.00 73.06 122 ALA A N 1
ATOM 904 C CA . ALA A 1 122 ? -28.681 9.704 17.624 1.00 73.06 122 ALA A CA 1
ATOM 905 C C . ALA A 1 122 ? -29.614 9.737 18.833 1.00 73.06 122 ALA A C 1
ATOM 907 O O . ALA A 1 122 ? -30.819 9.685 18.626 1.00 73.06 122 ALA A O 1
ATOM 908 N N . ASP A 1 123 ? -29.093 9.944 20.043 1.00 76.38 123 ASP A N 1
ATOM 909 C CA . ASP A 1 123 ? -29.896 10.118 21.257 1.00 76.38 123 ASP A CA 1
ATOM 910 C C . ASP A 1 123 ? -30.830 11.322 21.116 1.00 76.38 123 ASP A C 1
ATOM 912 O O . ASP A 1 123 ? -32.025 11.221 21.367 1.00 76.38 123 ASP A O 1
ATOM 916 N N . ARG A 1 124 ? -30.340 12.438 20.563 1.00 78.75 124 ARG A N 1
ATOM 917 C CA . ARG A 1 124 ? -31.171 13.628 20.327 1.00 78.75 124 ARG A CA 1
ATOM 918 C C . ARG A 1 124 ? -32.280 13.405 19.298 1.00 78.75 124 ARG A C 1
ATOM 920 O O . ARG A 1 124 ? -33.351 13.992 19.413 1.00 78.75 124 ARG A O 1
ATOM 927 N N . VAL A 1 125 ? -32.023 12.593 18.274 1.00 80.12 125 VAL A N 1
ATOM 928 C CA . VAL A 1 125 ? -33.021 12.211 17.265 1.00 80.12 125 VAL A CA 1
ATOM 929 C C . VAL A 1 125 ? -34.004 11.191 17.842 1.00 80.12 125 VAL A C 1
ATOM 931 O O . VAL A 1 125 ? -35.197 11.289 17.567 1.00 80.12 125 VAL A O 1
ATOM 934 N N . VAL A 1 126 ? -33.534 10.247 18.658 1.00 78.12 126 VAL A N 1
ATOM 935 C CA . VAL A 1 126 ? -34.368 9.263 19.355 1.00 78.12 126 VAL A CA 1
ATOM 936 C C . VAL A 1 126 ? -35.294 9.962 20.345 1.00 78.12 126 VAL A C 1
ATOM 938 O O .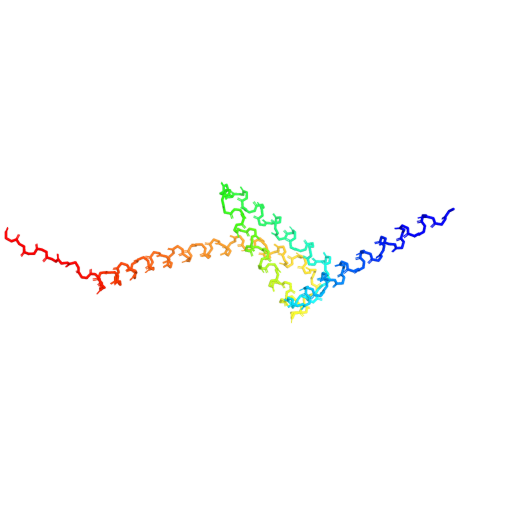 VAL A 1 126 ? -36.492 9.721 20.276 1.00 78.12 126 VAL A O 1
ATOM 941 N N . ASP A 1 127 ? -34.799 10.903 21.147 1.00 79.50 127 ASP A N 1
ATOM 942 C CA . ASP A 1 127 ? -35.611 11.718 22.062 1.00 79.50 127 ASP A CA 1
ATOM 943 C C . ASP A 1 127 ? -36.659 12.560 21.320 1.00 79.50 127 ASP A C 1
ATOM 945 O O . ASP A 1 127 ? -37.749 12.830 21.826 1.00 79.50 127 ASP A O 1
ATOM 949 N N . GLN A 1 128 ? -36.347 12.982 20.091 1.00 80.50 128 GLN A N 1
ATOM 950 C CA . GLN A 1 128 ? -37.261 13.767 19.266 1.00 80.50 128 GLN A CA 1
ATOM 951 C C . GLN A 1 128 ? -38.325 12.906 18.561 1.00 80.50 128 GLN A C 1
ATOM 953 O O . GLN A 1 128 ? -39.423 13.394 18.289 1.00 80.50 128 GLN A O 1
ATOM 958 N N . VAL A 1 129 ? -38.020 11.640 18.257 1.00 82.38 129 VAL A N 1
ATOM 959 C CA . VAL A 1 129 ? -38.927 10.693 17.578 1.00 82.38 129 VAL A CA 1
ATOM 960 C C . VAL A 1 129 ? -39.750 9.873 18.569 1.00 82.38 129 VAL A C 1
ATOM 962 O O . VAL A 1 129 ? -40.908 9.554 18.296 1.00 82.38 129 VAL A O 1
ATOM 965 N N . VAL A 1 130 ? -39.175 9.555 19.723 1.00 74.06 130 VAL A N 1
ATOM 966 C CA . VAL A 1 130 ? -39.818 8.874 20.842 1.00 74.06 130 VAL A CA 1
ATOM 967 C C . VAL A 1 130 ? -39.860 9.868 22.001 1.00 74.06 130 VAL A C 1
ATOM 969 O O . VAL A 1 130 ? -39.079 9.739 22.939 1.00 74.06 130 VAL A O 1
ATOM 972 N N . PRO A 1 131 ? -40.740 10.888 21.953 1.00 69.44 131 PRO A N 1
ATOM 973 C CA . PRO A 1 131 ? -40.940 11.741 23.109 1.00 69.44 131 PRO A CA 1
ATOM 974 C C . PRO A 1 131 ? -41.385 10.842 24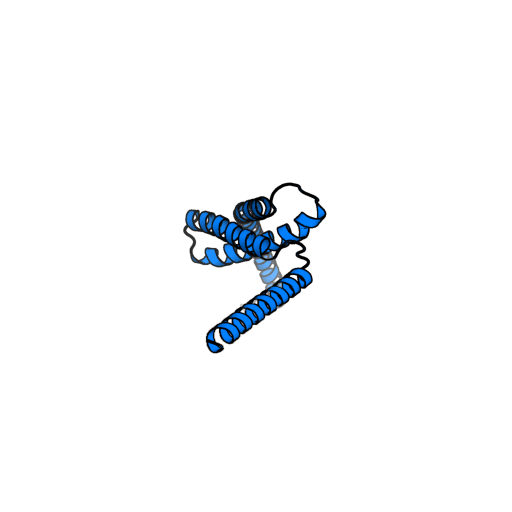.257 1.00 69.44 131 PRO A C 1
ATOM 976 O O . PRO A 1 131 ? -42.444 10.207 24.194 1.00 69.44 131 PRO A O 1
ATOM 979 N N . GLU A 1 132 ? -40.528 10.742 25.268 1.00 63.53 132 GLU A N 1
ATOM 980 C CA . GLU A 1 132 ? -40.787 9.994 26.482 1.00 63.53 132 GLU A CA 1
ATOM 981 C C . GLU A 1 132 ? -42.144 10.472 27.003 1.00 63.53 132 GLU A C 1
ATOM 983 O O . GLU A 1 132 ? -42.342 11.660 27.285 1.00 63.53 132 GLU A O 1
ATOM 988 N N . LYS A 1 133 ? -43.133 9.569 27.0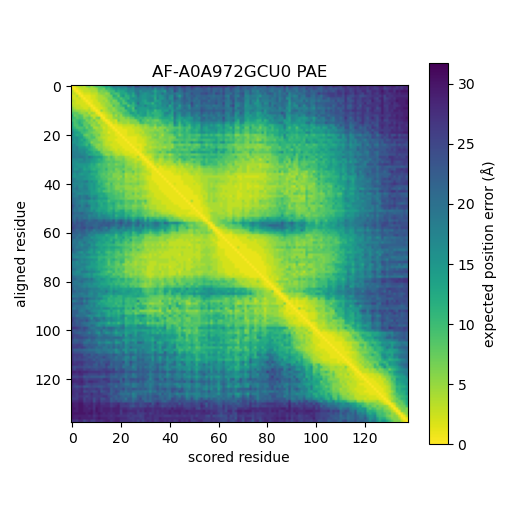16 1.00 57.78 133 LYS A N 1
ATOM 989 C CA . LYS A 1 133 ? -44.421 9.836 27.647 1.00 57.78 133 LYS A CA 1
ATOM 990 C C . LYS A 1 133 ? -44.101 10.046 29.118 1.00 57.78 133 LYS A C 1
ATOM 992 O O . LYS A 1 133 ? -43.994 9.086 29.872 1.00 57.78 133 LYS A O 1
ATOM 997 N N . ARG A 1 134 ? -43.902 11.310 29.480 1.00 55.31 134 ARG A N 1
ATOM 998 C CA . ARG A 1 134 ? -43.876 11.811 30.841 1.00 55.31 134 ARG A CA 1
ATOM 999 C C . ARG A 1 134 ? -45.164 11.311 31.484 1.00 55.31 134 ARG A C 1
ATOM 1001 O O . ARG A 1 134 ? -46.241 11.837 31.214 1.00 55.31 134 ARG A O 1
ATOM 1008 N N . SER A 1 135 ? -45.063 10.206 32.212 1.00 57.62 135 SER A N 1
ATOM 1009 C CA . SER A 1 135 ? -46.105 9.722 33.100 1.00 57.62 135 SER A CA 1
ATOM 1010 C C . SER A 1 135 ? -46.132 10.688 34.276 1.00 57.62 135 SER A C 1
ATOM 1012 O O . SER A 1 135 ? -45.532 10.437 35.318 1.00 57.62 135 SER A O 1
ATOM 1014 N N . ASP A 1 136 ? -46.745 11.846 34.036 1.00 61.94 136 ASP A N 1
ATOM 1015 C CA . ASP A 1 136 ? -47.317 12.688 35.074 1.00 61.94 136 ASP A CA 1
ATOM 1016 C C . ASP A 1 136 ? -48.593 11.970 35.547 1.00 61.94 136 ASP A C 1
ATOM 1018 O O . ASP A 1 136 ? -49.693 12.350 35.165 1.00 61.94 136 ASP A O 1
ATOM 1022 N N . ASP A 1 137 ? -48.431 10.893 36.317 1.00 61.31 137 ASP A N 1
ATOM 1023 C CA . ASP A 1 137 ? -49.510 10.303 37.109 1.00 61.31 137 ASP A CA 1
ATOM 1024 C C . ASP A 1 137 ? -49.097 10.397 38.587 1.00 61.31 137 ASP A C 1
ATOM 1026 O O . ASP A 1 137 ? -48.223 9.665 39.050 1.00 61.31 137 ASP A O 1
ATOM 1030 N N . GLU A 1 138 ? -49.680 11.417 39.227 1.00 50.41 138 GLU A N 1
ATOM 1031 C CA . GLU A 1 138 ? -50.241 11.478 40.596 1.00 50.41 138 GLU A CA 1
ATOM 1032 C C . GLU A 1 138 ? -49.474 10.868 41.787 1.00 50.41 138 GLU A C 1
ATOM 1034 O O . GLU A 1 138 ? -49.346 9.628 41.903 1.00 50.41 138 GLU A O 1
#

Secondary structure (DSSP, 8-state):
--HHHHHHHHHHHHHHHHHHHHHHHHHHTT--S-HHHHHHHHHHHHHHHHHHHHHTT-GGGHHHHHHHHHHHHHHHHHHHTTTT--S-HHHHHHHHHHHHHHHHHHHHHHHHHHHHHHHHHHHHHHHHHS--------

Sequence (138 aa):
MPLRRAAMEAGHASTNVLRDYLALALAGLGVSIPSHEYIAGVLLAAAGASVMARHRRDGRKVWAILGVAVFFATLTAIAWSAFEITFPVQIGMAATGVASGWIANFIAQFLNRVSSRADDIADRVVDQVVPEKRSDDE

Solvent-accessible surface area (backbone atoms only — not comparable to full-atom values): 7444 Å² total; per-residue (Å²): 126,67,72,67,52,56,57,51,54,54,50,52,54,54,54,51,54,54,49,49,54,50,46,51,55,36,48,76,69,55,34,84,64,58,66,69,56,51,54,51,16,38,53,42,3,33,49,39,23,48,56,55,35,60,76,65,74,47,76,84,50,38,62,58,48,32,54,50,9,40,53,51,18,51,53,41,51,40,50,46,75,75,64,75,60,89,64,64,64,43,57,53,13,26,51,42,2,46,49,34,57,54,49,52,49,51,49,51,53,48,50,51,56,48,46,56,51,47,50,57,49,47,51,54,49,46,49,69,74,52,63,74,79,76,78,86,70,134

Radius of gyration: 24.69 Å; Cα contacts (8 Å, |Δi|>4): 105; chains: 1; bounding box: 63×50×68 Å

pLDDT: mean 74.54, std 6.45, range [50.41, 84.25]

Foldseek 3Di:
DVVVVVVVVVVVVVVVVVLVVQVVVCVVLQQPDRSVLLVLLLVLLLVLLQVLVVVVVPVVCSVVLSVQLSVQLSVLSNVVVVVPDPDRSSVVSNVSSNVSSVVVVVVVVVVVVVVVVVVVVVVVVCCVVCVPPPPPDD

Mean predicted aligned error: 13.31 Å